Protein AF-A0A964BED3-F1 (afdb_monomer)

Secondary structure (DSSP, 8-state):
---HHHHHHHHHTHHHHHGGGGS-HHHHHHHS--HHHHHHHHHHHHHHHHH-S-SSHHHHHHHHHHHHHHHHHHHHHSSPSS-HHHHTTTTS----TTT---S---

Mean predicted aligned error: 7.83 Å

pLDDT: mean 86.69, std 14.72, range [34.81, 98.25]

Radius of gyration: 20.34 Å; Cα contacts (8 Å, |Δi|>4): 27; chains: 1; bounding box: 39×49×45 Å

Solvent-accessible surface area (backbone atoms only — not comparable to full-atom values): 6713 Å² total; per-residue (Å²): 126,98,54,60,72,58,52,57,48,49,68,75,37,44,68,71,75,49,53,57,68,64,43,44,77,88,50,34,70,65,69,76,46,59,62,69,60,51,54,49,52,50,49,51,48,59,58,48,61,74,64,72,71,73,97,44,69,71,56,50,51,51,53,50,47,52,53,50,51,55,52,48,55,50,59,73,72,44,81,74,89,70,65,68,75,52,60,78,43,45,89,53,91,70,80,52,77,81,77,60,69,73,94,78,86,129

Sequence (106 aa):
ARWPKLADLMDASEHDVLAYMVFPRQHRTKLHSTNPIERLNKEVKRRADVVGIFPNEASIMRLIGAVLLEQNDQWQTSSRYMMVEAFAQIDKEEIDPILSITTKAA

Foldseek 3Di:
DVCPVVVVVCVVCVCVLCVLVLADPQCSVVVPDCVVVVVLVVVLVVQCVVVVDDPDPVRSVVSNVVSVVVVVVCCVPDDPPDDPVRVVCSPPPPPDVVNPPDPPDD

Structure (mmCIF, N/CA/C/O backbone):
data_AF-A0A964BED3-F1
#
_entry.id   AF-A0A964BED3-F1
#
loop_
_atom_site.group_PDB
_atom_site.id
_atom_site.type_symbol
_atom_site.label_atom_id
_atom_site.label_alt_id
_atom_site.label_comp_id
_atom_site.label_asym_id
_atom_site.label_entity_id
_atom_site.label_seq_id
_atom_site.pdbx_PDB_ins_code
_atom_site.Cartn_x
_atom_site.Cartn_y
_atom_site.Cartn_z
_atom_site.occupancy
_atom_site.B_iso_or_equiv
_atom_site.auth_seq_id
_atom_site.auth_comp_id
_atom_site.auth_asym_id
_atom_site.auth_atom_id
_atom_site.pdbx_PDB_model_num
ATOM 1 N N . ALA A 1 1 ? 4.641 -33.839 -1.950 1.00 72.94 1 ALA A N 1
ATOM 2 C CA . ALA A 1 1 ? 5.197 -32.518 -1.579 1.00 72.94 1 ALA A CA 1
ATOM 3 C C . ALA A 1 1 ? 4.668 -32.093 -0.206 1.00 72.94 1 ALA A C 1
ATOM 5 O O . ALA A 1 1 ? 3.571 -32.504 0.147 1.00 72.94 1 ALA A O 1
ATOM 6 N N . ARG A 1 2 ? 5.427 -31.303 0.573 1.00 89.56 2 ARG A N 1
ATOM 7 C CA . ARG A 1 2 ? 5.071 -30.893 1.954 1.00 89.56 2 ARG A CA 1
ATOM 8 C C . ARG A 1 2 ? 3.910 -29.881 2.025 1.00 89.56 2 ARG A C 1
ATOM 10 O O . ARG A 1 2 ? 3.231 -29.837 3.042 1.00 89.56 2 ARG A O 1
ATOM 17 N N . TRP A 1 3 ? 3.658 -29.120 0.952 1.00 93.94 3 TRP A N 1
ATOM 18 C CA . TRP A 1 3 ? 2.637 -28.059 0.894 1.00 93.94 3 TRP A CA 1
ATOM 19 C C . TRP A 1 3 ? 1.848 -28.082 -0.432 1.00 93.94 3 TRP A C 1
ATOM 21 O O . TRP A 1 3 ? 2.052 -27.213 -1.274 1.00 93.94 3 TRP A O 1
ATOM 31 N N . PRO A 1 4 ? 0.960 -29.069 -0.651 1.00 94.56 4 PRO A N 1
ATOM 32 C CA . PRO A 1 4 ? 0.280 -29.245 -1.940 1.00 94.56 4 PRO A CA 1
ATOM 33 C C . PRO A 1 4 ? -0.590 -28.040 -2.328 1.00 94.56 4 PRO A C 1
ATOM 35 O O . PRO A 1 4 ? -0.437 -27.512 -3.416 1.00 94.56 4 PRO A O 1
ATOM 38 N N . LYS A 1 5 ? -1.384 -27.503 -1.392 1.00 96.38 5 LYS A N 1
ATOM 39 C CA . LYS A 1 5 ? -2.242 -26.330 -1.646 1.00 96.38 5 LYS A CA 1
ATOM 40 C C . LYS A 1 5 ? -1.473 -25.078 -2.080 1.00 96.38 5 LYS A C 1
ATOM 42 O O . LYS A 1 5 ? -2.016 -24.249 -2.796 1.00 96.38 5 LYS A O 1
ATOM 47 N N . LEU A 1 6 ? -0.243 -24.909 -1.588 1.00 93.69 6 LEU A N 1
ATOM 48 C CA . LEU A 1 6 ? 0.594 -23.771 -1.962 1.00 93.69 6 LEU A CA 1
ATOM 49 C C . LEU A 1 6 ? 1.141 -23.942 -3.379 1.00 93.69 6 LEU A C 1
ATOM 51 O O . LEU A 1 6 ? 1.208 -22.960 -4.104 1.00 93.69 6 LEU A O 1
ATOM 55 N N . ALA A 1 7 ? 1.518 -25.166 -3.758 1.00 93.69 7 ALA A N 1
ATOM 56 C CA . ALA A 1 7 ? 1.960 -25.458 -5.117 1.00 93.69 7 ALA A CA 1
ATOM 57 C C . ALA A 1 7 ? 0.834 -25.160 -6.115 1.00 93.69 7 ALA A C 1
ATOM 59 O O . ALA A 1 7 ? 1.027 -24.335 -7.000 1.00 93.69 7 ALA A O 1
ATOM 60 N N . ASP A 1 8 ? -0.365 -25.698 -5.866 1.00 96.06 8 ASP A N 1
ATOM 61 C CA . ASP A 1 8 ? -1.533 -25.469 -6.725 1.00 96.06 8 ASP A CA 1
ATOM 62 C C . ASP A 1 8 ? -1.864 -23.970 -6.860 1.00 96.06 8 ASP A C 1
ATOM 64 O O . ASP A 1 8 ? -2.208 -23.495 -7.940 1.00 96.06 8 ASP A O 1
ATOM 68 N N . LEU A 1 9 ? -1.739 -23.203 -5.767 1.00 95.56 9 LEU A N 1
ATOM 69 C CA . LEU A 1 9 ? -1.938 -21.753 -5.785 1.00 95.56 9 LEU A CA 1
ATOM 70 C C . LEU A 1 9 ? -0.866 -21.030 -6.611 1.00 95.56 9 LEU A C 1
ATOM 72 O O . LEU A 1 9 ? -1.196 -20.108 -7.346 1.00 95.56 9 LEU A O 1
ATOM 76 N N . MET A 1 10 ? 0.406 -21.410 -6.480 1.00 93.81 10 MET A N 1
ATOM 77 C CA . MET A 1 10 ? 1.489 -20.766 -7.227 1.00 93.81 10 MET A CA 1
ATOM 78 C C . MET A 1 10 ? 1.395 -21.039 -8.723 1.00 93.81 10 MET A C 1
ATOM 80 O O . MET A 1 10 ? 1.561 -20.101 -9.497 1.00 93.81 10 MET A O 1
ATOM 84 N N . ASP A 1 11 ? 1.051 -22.267 -9.113 1.00 93.94 11 ASP A N 1
ATOM 85 C CA . ASP A 1 11 ? 0.838 -22.622 -10.517 1.00 93.94 11 ASP A CA 1
ATOM 86 C C . ASP A 1 11 ? -0.362 -21.850 -11.096 1.00 93.94 11 ASP A C 1
ATOM 88 O O . ASP A 1 11 ? -0.290 -21.297 -12.190 1.00 93.94 11 ASP A O 1
ATOM 92 N N . ALA A 1 12 ? -1.458 -21.727 -10.337 1.00 96.12 12 ALA A N 1
ATOM 93 C CA . ALA A 1 12 ? -2.633 -20.965 -10.766 1.00 96.12 12 ALA A CA 1
ATOM 94 C C . ALA A 1 12 ? -2.401 -19.441 -10.824 1.00 96.12 12 ALA A C 1
ATOM 96 O O . ALA A 1 12 ? -3.075 -18.752 -11.588 1.00 96.12 12 ALA A O 1
ATOM 97 N N . SER A 1 13 ? -1.478 -18.908 -10.018 1.00 95.31 13 SER A N 1
ATOM 98 C CA . SER A 1 13 ? -1.172 -17.471 -9.923 1.00 95.31 13 SER A CA 1
ATOM 99 C C . SER A 1 13 ? 0.088 -17.052 -10.686 1.00 95.31 13 SER A C 1
ATOM 101 O O . SER A 1 13 ? 0.537 -15.917 -10.522 1.00 95.31 13 SER A O 1
ATOM 103 N N . GLU A 1 14 ? 0.669 -17.927 -11.513 1.00 91.88 14 GLU A N 1
ATOM 104 C CA . GLU A 1 14 ? 1.928 -17.674 -12.229 1.00 91.88 14 GLU A CA 1
ATOM 105 C C . GLU A 1 14 ? 1.917 -16.322 -12.960 1.00 91.88 14 GLU A C 1
ATOM 107 O O . GLU A 1 14 ? 2.798 -15.483 -12.749 1.00 91.88 14 GLU A O 1
ATOM 112 N N . HIS A 1 15 ? 0.885 -16.076 -13.771 1.00 91.56 15 HIS A N 1
ATOM 113 C CA . HIS A 1 15 ? 0.761 -14.845 -14.552 1.00 91.56 15 HIS A CA 1
ATOM 114 C C . HIS A 1 15 ? 0.662 -13.590 -13.677 1.00 91.56 15 HIS A C 1
ATOM 116 O O . HIS A 1 15 ? 1.293 -12.581 -13.991 1.00 91.56 15 HIS A O 1
ATOM 122 N N . ASP A 1 16 ? -0.072 -13.654 -12.566 1.00 90.75 16 ASP A N 1
ATOM 123 C CA . ASP A 1 16 ? -0.248 -12.518 -11.659 1.00 90.75 16 ASP A CA 1
ATOM 124 C C . ASP A 1 16 ? 1.054 -12.192 -10.918 1.00 90.75 16 ASP A C 1
ATOM 126 O O . ASP A 1 16 ? 1.454 -11.030 -10.810 1.00 90.75 16 ASP A O 1
ATOM 130 N N . VAL A 1 17 ? 1.755 -13.223 -10.439 1.00 90.31 17 VAL A N 1
ATOM 131 C CA . VAL A 1 17 ? 3.016 -13.068 -9.702 1.00 90.31 17 VAL A CA 1
ATOM 132 C C . VAL A 1 17 ? 4.135 -12.585 -10.621 1.00 90.31 17 VAL A C 1
ATOM 134 O O . VAL A 1 17 ? 4.995 -11.823 -10.180 1.00 90.31 17 VAL A O 1
ATOM 137 N N . LEU A 1 18 ? 4.137 -12.989 -11.893 1.00 90.00 18 LEU A N 1
ATOM 138 C CA . LEU A 1 18 ? 5.165 -12.604 -12.861 1.00 90.00 18 LEU A CA 1
ATOM 139 C C . LEU A 1 18 ? 4.838 -11.331 -13.650 1.00 90.00 18 LEU A C 1
ATOM 141 O O . LEU A 1 18 ? 5.725 -10.818 -14.332 1.00 90.00 18 LEU A O 1
ATOM 145 N N . ALA A 1 19 ? 3.636 -10.762 -13.522 1.00 89.81 19 ALA A N 1
ATOM 146 C CA . ALA A 1 19 ? 3.216 -9.572 -14.270 1.00 89.81 19 ALA A CA 1
ATOM 147 C C . ALA A 1 19 ? 4.204 -8.393 -14.156 1.00 89.81 19 ALA A C 1
ATOM 149 O O . ALA A 1 19 ? 4.451 -7.673 -15.125 1.00 89.81 19 ALA A O 1
ATOM 150 N N . TYR A 1 20 ? 4.841 -8.213 -12.992 1.00 88.38 20 TYR A N 1
ATOM 151 C CA . TYR A 1 20 ? 5.810 -7.131 -12.781 1.00 88.38 20 TYR A CA 1
ATOM 152 C C . TYR A 1 20 ? 7.108 -7.287 -13.598 1.00 88.38 20 TYR A C 1
ATOM 154 O O . TYR A 1 20 ? 7.865 -6.323 -13.722 1.00 88.38 20 TYR A O 1
ATOM 162 N N . MET A 1 21 ? 7.395 -8.472 -14.152 1.00 88.12 21 MET A N 1
ATOM 163 C CA . MET A 1 21 ? 8.606 -8.725 -14.943 1.00 88.12 21 MET A CA 1
ATOM 164 C C . MET A 1 21 ? 8.611 -7.981 -16.281 1.00 88.12 21 MET A C 1
ATOM 166 O O . MET A 1 21 ? 9.690 -7.729 -16.820 1.00 88.12 21 MET A O 1
ATOM 170 N N . VAL A 1 22 ? 7.436 -7.571 -16.769 1.00 85.88 22 VAL A N 1
ATOM 171 C CA . VAL A 1 22 ? 7.281 -6.727 -17.967 1.00 85.88 22 VAL A CA 1
ATOM 172 C C . VAL A 1 22 ? 7.877 -5.330 -17.749 1.00 85.88 22 VAL A C 1
ATOM 174 O O . VAL A 1 22 ? 8.275 -4.659 -18.693 1.00 85.88 22 VAL A O 1
ATOM 177 N N . PHE A 1 23 ? 8.007 -4.883 -16.498 1.00 85.88 23 PHE A N 1
ATOM 178 C CA . PHE A 1 23 ? 8.619 -3.595 -16.197 1.00 85.88 23 PHE A CA 1
ATOM 179 C C . PHE A 1 23 ? 10.157 -3.667 -16.254 1.00 85.88 23 PHE A C 1
ATOM 181 O O . PHE A 1 23 ? 10.748 -4.709 -15.930 1.00 85.88 23 PHE A O 1
ATOM 188 N N . PRO A 1 24 ? 10.831 -2.541 -16.568 1.00 87.38 24 PRO A N 1
ATOM 189 C CA . PRO A 1 24 ? 12.284 -2.441 -16.536 1.00 87.38 24 PRO A CA 1
ATOM 190 C C . PRO A 1 24 ? 12.863 -2.941 -15.213 1.00 87.38 24 PRO A C 1
ATOM 192 O O . PRO A 1 24 ? 12.321 -2.664 -14.137 1.00 87.38 24 PRO A O 1
ATOM 195 N N . ARG A 1 25 ? 14.020 -3.613 -15.273 1.00 84.75 25 ARG A N 1
ATOM 196 C CA . ARG A 1 25 ? 14.694 -4.204 -14.097 1.00 84.75 25 ARG A CA 1
ATOM 197 C C . ARG A 1 25 ? 14.864 -3.214 -12.941 1.00 84.75 25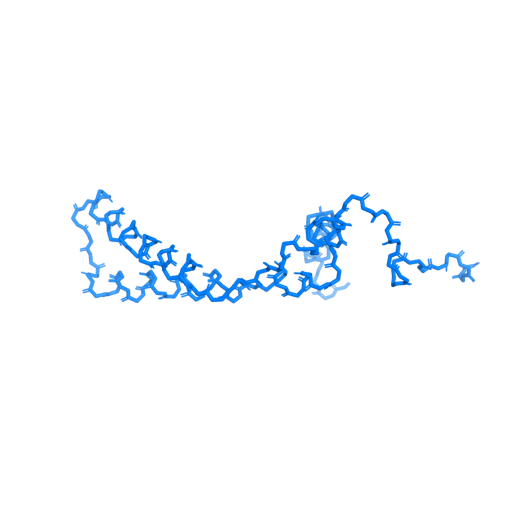 ARG A C 1
ATOM 199 O O . ARG A 1 25 ? 14.732 -3.603 -11.784 1.00 84.75 25 ARG A O 1
ATOM 206 N N . GLN A 1 26 ? 15.092 -1.937 -13.252 1.00 85.94 26 GLN A N 1
ATOM 207 C CA . GLN A 1 26 ? 15.221 -0.856 -12.271 1.00 85.94 26 GLN A CA 1
ATOM 208 C C . GLN A 1 26 ? 13.974 -0.672 -11.381 1.00 85.94 26 GLN A C 1
ATOM 210 O O . GLN A 1 26 ? 14.104 -0.256 -10.227 1.00 85.94 26 GLN A O 1
ATOM 215 N N . HIS A 1 27 ? 12.775 -0.979 -11.888 1.00 88.81 27 HIS A N 1
ATOM 216 C CA . HIS A 1 27 ? 11.506 -0.787 -11.171 1.00 88.81 27 HIS A CA 1
ATOM 217 C C . HIS A 1 27 ? 11.002 -2.046 -10.480 1.00 88.81 27 HIS A C 1
ATOM 219 O O . HIS A 1 27 ? 10.245 -1.948 -9.518 1.00 88.81 27 HIS A O 1
ATOM 225 N N . ARG A 1 28 ? 11.451 -3.227 -10.906 1.00 90.25 28 ARG A N 1
ATOM 226 C CA . ARG A 1 28 ? 10.967 -4.512 -10.386 1.00 90.25 28 ARG A CA 1
ATOM 227 C C . ARG A 1 28 ? 11.048 -4.616 -8.865 1.00 90.25 28 ARG A C 1
ATOM 229 O O . ARG A 1 28 ? 10.044 -4.936 -8.241 1.00 90.25 28 ARG A O 1
ATOM 236 N N . THR A 1 29 ? 12.187 -4.261 -8.264 1.00 89.88 29 THR A N 1
ATOM 237 C CA . THR A 1 29 ? 12.376 -4.259 -6.797 1.00 89.88 29 THR A 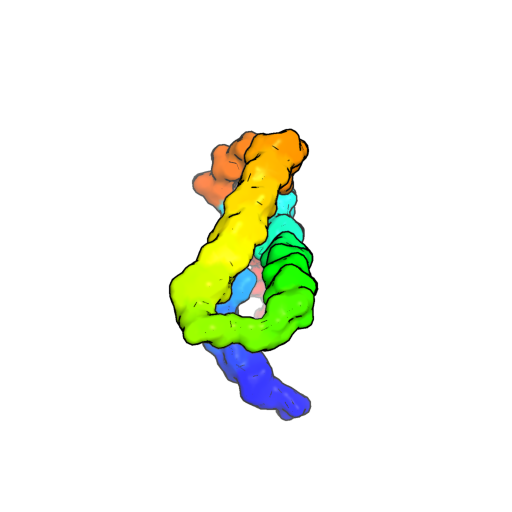CA 1
ATOM 238 C C . THR A 1 29 ? 11.397 -3.355 -6.060 1.00 89.88 29 THR A C 1
ATOM 240 O O . THR A 1 29 ? 11.032 -3.628 -4.923 1.00 89.88 29 THR A O 1
ATOM 243 N N . LYS A 1 30 ? 10.948 -2.278 -6.704 1.00 90.88 30 LYS A N 1
ATOM 244 C CA . LYS A 1 30 ? 9.962 -1.359 -6.134 1.00 90.88 30 LYS A CA 1
ATOM 245 C C . LYS A 1 30 ? 8.540 -1.894 -6.286 1.00 90.88 30 LYS A C 1
ATOM 247 O O . LYS A 1 30 ? 7.731 -1.680 -5.394 1.00 90.88 30 LYS A O 1
ATOM 252 N N . LEU A 1 31 ? 8.260 -2.609 -7.375 1.00 91.31 31 LEU A N 1
ATOM 253 C CA . LEU A 1 31 ? 6.945 -3.178 -7.678 1.00 91.31 31 LEU A CA 1
ATOM 254 C C . LEU A 1 31 ? 6.608 -4.405 -6.825 1.00 91.31 31 LEU A C 1
ATOM 256 O O . LEU A 1 31 ? 5.494 -4.493 -6.326 1.00 91.31 31 LEU A O 1
ATOM 260 N N . HIS A 1 32 ? 7.553 -5.326 -6.612 1.00 90.88 32 HIS A N 1
ATOM 261 C CA . HIS A 1 32 ? 7.307 -6.498 -5.760 1.00 90.88 32 HIS A CA 1
ATOM 262 C C . HIS A 1 32 ? 7.517 -6.225 -4.261 1.00 90.88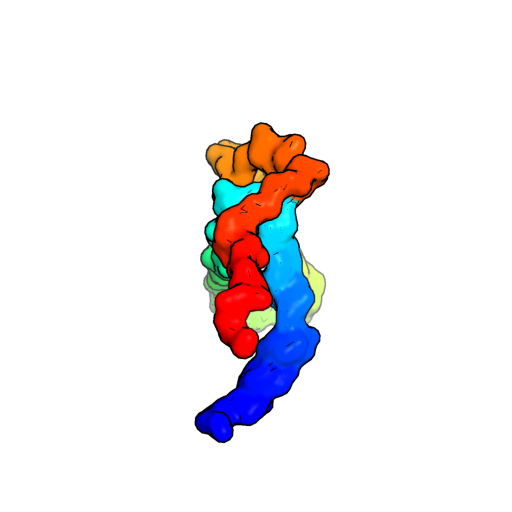 32 HIS A C 1
ATOM 264 O O . HIS A 1 32 ? 7.351 -7.123 -3.438 1.00 90.88 32 HIS A O 1
ATOM 270 N N . SER A 1 33 ? 7.908 -5.003 -3.880 1.00 92.12 33 SER A N 1
ATOM 271 C CA . SER A 1 33 ? 8.039 -4.628 -2.472 1.00 92.12 33 SER A CA 1
ATOM 272 C C . SER A 1 33 ? 6.672 -4.313 -1.870 1.00 92.12 33 SER A C 1
ATOM 274 O O . SER A 1 33 ? 5.976 -3.408 -2.321 1.00 92.12 33 SER A O 1
ATOM 276 N N . THR A 1 34 ? 6.322 -4.987 -0.776 1.00 95.25 34 THR A N 1
ATOM 277 C CA . THR A 1 34 ? 5.114 -4.688 0.010 1.00 95.25 34 THR A CA 1
ATOM 278 C C . THR A 1 34 ? 5.334 -3.587 1.053 1.00 95.25 34 THR A C 1
ATOM 280 O O . THR A 1 34 ? 4.383 -3.117 1.674 1.00 95.25 34 THR A O 1
ATOM 283 N N . ASN A 1 35 ? 6.568 -3.104 1.228 1.00 93.50 35 ASN A N 1
ATOM 284 C CA . ASN A 1 35 ? 6.912 -2.137 2.273 1.00 93.50 35 ASN A CA 1
ATOM 285 C C . ASN A 1 35 ? 6.097 -0.822 2.207 1.00 93.50 35 ASN A C 1
ATOM 287 O O . ASN A 1 35 ? 5.645 -0.360 3.257 1.00 93.50 35 ASN A O 1
ATOM 291 N N . PRO A 1 36 ? 5.850 -0.199 1.031 1.00 92.50 36 PRO A N 1
ATOM 292 C CA . PRO A 1 36 ? 5.059 1.032 0.973 1.00 92.50 36 PRO A CA 1
ATOM 293 C C . PRO A 1 36 ? 3.626 0.851 1.488 1.00 92.50 36 PRO A C 1
ATOM 295 O O . PRO A 1 36 ? 3.154 1.681 2.270 1.00 92.50 36 PRO A O 1
ATOM 298 N N . ILE A 1 37 ? 2.958 -0.236 1.088 1.00 94.56 37 ILE A N 1
ATOM 299 C CA . ILE A 1 37 ? 1.573 -0.507 1.483 1.00 94.56 37 ILE A CA 1
ATOM 300 C C . ILE A 1 37 ? 1.487 -0.991 2.934 1.00 94.56 37 ILE A C 1
ATOM 302 O O . ILE A 1 37 ? 0.610 -0.554 3.672 1.00 94.56 37 ILE A O 1
ATOM 306 N N . GLU A 1 38 ? 2.438 -1.805 3.396 1.00 97.38 38 GLU A N 1
ATOM 307 C CA . GLU A 1 38 ? 2.508 -2.239 4.795 1.00 97.38 38 GLU A CA 1
ATOM 308 C C . GLU A 1 38 ? 2.756 -1.066 5.746 1.00 97.38 38 GLU A C 1
ATOM 310 O O . GL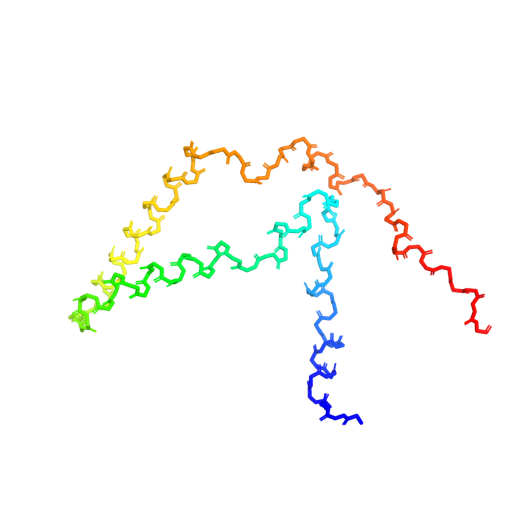U A 1 38 ? 2.107 -0.969 6.790 1.00 97.38 38 GLU A O 1
ATOM 315 N N . ARG A 1 39 ? 3.643 -0.132 5.376 1.00 96.00 39 ARG A N 1
ATOM 316 C CA . ARG A 1 39 ? 3.891 1.088 6.156 1.00 96.00 39 ARG A CA 1
ATOM 317 C C . ARG A 1 39 ? 2.634 1.951 6.252 1.00 96.00 39 ARG A C 1
ATOM 319 O O . ARG A 1 39 ? 2.323 2.434 7.340 1.00 96.00 39 ARG A O 1
ATOM 326 N N . LEU A 1 40 ? 1.907 2.120 5.146 1.00 96.38 40 LEU A N 1
ATOM 327 C CA . LEU A 1 40 ? 0.644 2.857 5.132 1.00 96.38 40 LEU A CA 1
ATOM 328 C C . LEU A 1 40 ? -0.424 2.164 5.992 1.00 96.38 40 LEU A C 1
ATOM 330 O O . LEU A 1 40 ? -1.033 2.804 6.847 1.00 96.38 40 LEU A O 1
ATOM 334 N N . ASN A 1 41 ? -0.600 0.851 5.841 1.00 97.25 41 ASN A N 1
ATOM 335 C CA . ASN A 1 41 ? -1.551 0.072 6.638 1.00 97.25 41 ASN A CA 1
ATOM 336 C C . ASN A 1 41 ? -1.228 0.134 8.136 1.00 97.25 41 ASN A C 1
ATOM 338 O O . ASN A 1 41 ? -2.131 0.255 8.965 1.00 97.25 41 ASN A O 1
ATOM 342 N N . LYS A 1 42 ? 0.059 0.100 8.497 1.00 97.94 42 LYS A N 1
ATOM 343 C CA . LYS A 1 42 ? 0.509 0.270 9.881 1.00 97.94 42 LYS A CA 1
ATOM 344 C C . LYS A 1 42 ? 0.141 1.646 10.432 1.00 97.94 42 LYS A C 1
ATOM 346 O O . LYS A 1 42 ? -0.272 1.732 11.584 1.00 97.94 42 LYS A O 1
ATOM 351 N N . GLU A 1 43 ? 0.266 2.702 9.633 1.00 97.38 43 GLU A N 1
ATOM 352 C CA . GLU A 1 43 ? -0.102 4.057 10.050 1.00 97.38 43 GLU A CA 1
ATOM 353 C C . GLU A 1 43 ? -1.617 4.219 10.211 1.00 97.38 43 GLU A C 1
ATOM 355 O O . GLU A 1 43 ? -2.071 4.751 11.225 1.00 97.38 43 GLU A O 1
ATOM 360 N N . VAL A 1 44 ? -2.403 3.686 9.270 1.00 97.38 44 VAL A N 1
ATOM 361 C CA . VAL A 1 44 ? -3.869 3.631 9.383 1.00 97.38 44 VAL A CA 1
ATOM 362 C C . VAL A 1 44 ? -4.274 2.916 10.671 1.00 97.38 44 VAL A C 1
ATOM 364 O O . VAL A 1 44 ? -5.053 3.461 11.455 1.00 97.38 44 VAL A O 1
ATOM 367 N N . LYS A 1 45 ? -3.694 1.739 10.933 1.00 97.31 45 LYS A N 1
ATOM 368 C CA . LYS A 1 45 ? -3.950 0.975 12.157 1.00 97.31 45 LYS A CA 1
ATOM 369 C C . LYS A 1 45 ? -3.578 1.774 13.407 1.00 97.31 45 LYS A C 1
ATOM 371 O O . LYS A 1 45 ? -4.409 1.929 14.289 1.00 97.31 45 LYS A O 1
ATOM 376 N N . ARG A 1 46 ? -2.381 2.369 13.447 1.00 97.88 46 ARG A N 1
ATOM 377 C CA . ARG A 1 46 ? -1.907 3.170 14.585 1.00 97.88 46 ARG A CA 1
ATOM 378 C C . ARG A 1 46 ? -2.852 4.325 14.925 1.00 97.88 46 ARG A C 1
ATOM 380 O O . ARG A 1 46 ? -3.070 4.593 16.102 1.00 97.88 46 ARG A O 1
ATOM 387 N N . ARG A 1 47 ? -3.399 5.029 13.924 1.00 97.25 47 ARG A N 1
ATOM 388 C CA . ARG A 1 47 ? -4.344 6.135 14.172 1.00 97.25 47 ARG A CA 1
ATOM 389 C C . ARG A 1 47 ? -5.738 5.646 14.544 1.00 97.25 47 ARG A C 1
ATOM 391 O O . ARG A 1 47 ? -6.390 6.281 15.368 1.00 97.25 47 ARG A O 1
ATOM 398 N N . ALA A 1 48 ? -6.185 4.529 13.974 1.00 96.75 48 ALA A N 1
ATOM 399 C CA . ALA A 1 48 ? -7.451 3.908 14.351 1.00 96.75 48 ALA A CA 1
ATOM 400 C C . ALA A 1 48 ? -7.421 3.381 15.797 1.00 96.75 48 ALA A C 1
ATOM 402 O O . ALA A 1 48 ? -8.392 3.574 16.529 1.00 96.75 48 ALA A O 1
ATOM 403 N N . ASP A 1 49 ? -6.291 2.815 16.234 1.00 97.19 49 ASP A N 1
ATOM 404 C CA . ASP A 1 49 ? -6.097 2.280 17.588 1.00 97.19 49 ASP A CA 1
ATOM 405 C C . ASP A 1 49 ? -6.267 3.359 18.679 1.00 97.19 49 ASP A C 1
ATOM 407 O O . ASP A 1 49 ? -6.705 3.048 19.783 1.00 97.19 49 ASP A O 1
ATOM 411 N N . VAL A 1 50 ? -5.989 4.636 18.376 1.00 97.00 50 VAL A N 1
ATOM 412 C CA . VAL A 1 50 ? -6.212 5.763 19.308 1.00 97.00 50 VAL A CA 1
ATOM 413 C C . VAL A 1 50 ? -7.701 6.033 19.541 1.00 97.00 50 VAL A C 1
ATOM 415 O O . VAL A 1 50 ? -8.089 6.422 20.639 1.00 97.00 50 VAL A O 1
ATOM 418 N N . VAL A 1 51 ? -8.538 5.843 18.519 1.00 95.88 51 VAL A N 1
ATOM 419 C CA . VAL A 1 51 ? -9.993 6.045 18.622 1.00 95.88 51 VAL A CA 1
ATOM 420 C C . VAL A 1 51 ? -10.662 4.829 19.268 1.00 95.88 51 VAL A C 1
ATOM 422 O O . VAL A 1 51 ? -11.608 4.979 20.040 1.00 95.88 51 VAL A O 1
ATOM 425 N N . GLY A 1 52 ? -10.172 3.622 18.969 1.00 94.88 52 GLY A N 1
ATOM 426 C CA . GLY A 1 52 ? -10.679 2.356 19.501 1.00 94.88 52 GLY A CA 1
ATOM 427 C C . GLY A 1 52 ? -12.023 1.938 18.893 1.00 94.88 52 GLY A C 1
ATOM 428 O O . GLY A 1 52 ? -12.085 0.947 18.169 1.00 94.88 52 GLY A O 1
ATOM 429 N N . ILE A 1 53 ? -13.098 2.689 19.163 1.00 95.69 53 ILE A N 1
ATOM 430 C CA . ILE A 1 53 ? -14.463 2.401 18.686 1.00 95.69 53 ILE A CA 1
ATOM 431 C C . ILE A 1 53 ? -15.019 3.608 17.928 1.00 95.69 53 ILE A C 1
ATOM 433 O O . ILE A 1 53 ? -15.024 4.729 18.432 1.00 95.69 53 ILE A O 1
ATOM 437 N N . PHE A 1 54 ? -15.539 3.372 16.721 1.00 97.31 54 PHE A N 1
ATOM 438 C CA . PHE A 1 54 ? -16.131 4.414 15.883 1.00 97.31 54 PHE A CA 1
ATOM 439 C C . PHE A 1 54 ? -17.663 4.433 16.001 1.00 97.31 54 PHE A C 1
ATOM 441 O O . PHE A 1 54 ? -18.287 3.374 15.999 1.00 97.31 54 PHE A O 1
ATOM 448 N N . PRO A 1 55 ? -18.294 5.623 16.036 1.00 96.50 55 PRO A N 1
ATOM 449 C CA . PRO A 1 55 ? -19.746 5.752 16.186 1.00 96.50 55 PRO A CA 1
ATOM 450 C C . PRO A 1 55 ? -20.535 5.451 14.900 1.00 96.50 55 PRO A C 1
ATOM 452 O O . PRO A 1 55 ? -21.739 5.228 14.961 1.00 96.50 55 PRO A O 1
ATOM 455 N N . ASN A 1 56 ? -19.890 5.497 13.729 1.00 97.31 56 ASN A N 1
ATOM 456 C CA . ASN A 1 56 ? -20.456 5.119 12.430 1.00 97.31 56 ASN A CA 1
ATOM 457 C C . ASN A 1 56 ? -19.350 4.961 11.37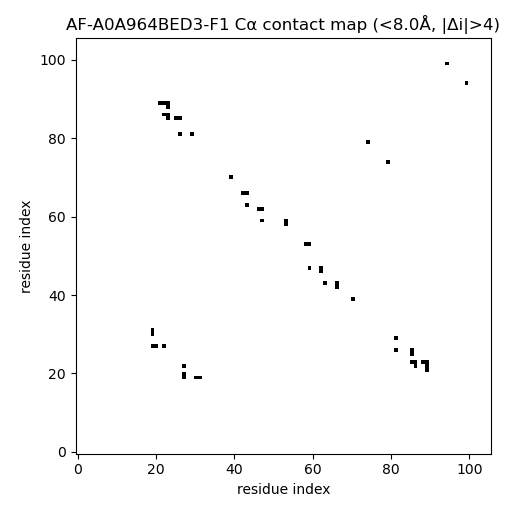2 1.00 97.31 56 ASN A C 1
ATOM 459 O O . ASN A 1 56 ? -18.224 5.435 11.552 1.00 97.31 56 ASN A O 1
ATOM 463 N N . GLU A 1 57 ? -19.706 4.362 10.235 1.00 97.69 57 GLU A N 1
ATOM 464 C CA . GLU A 1 57 ? -18.817 4.151 9.087 1.00 97.69 57 GLU A CA 1
ATOM 465 C C . GLU A 1 57 ? -18.238 5.463 8.530 1.00 97.69 57 GLU A C 1
ATOM 467 O O . GLU A 1 57 ? -17.041 5.571 8.271 1.00 97.69 57 GLU A O 1
ATOM 472 N N . ALA A 1 58 ? -19.051 6.519 8.435 1.00 98.25 58 ALA A N 1
ATOM 473 C CA . ALA A 1 58 ? -18.581 7.814 7.945 1.00 98.25 58 ALA A CA 1
ATOM 474 C C . ALA A 1 58 ? -17.434 8.388 8.802 1.00 98.25 58 ALA A C 1
ATOM 476 O O . ALA A 1 58 ? -16.588 9.125 8.297 1.00 98.25 58 ALA A O 1
ATOM 477 N N . SER A 1 59 ? -17.381 8.057 10.095 1.00 97.50 59 SER A N 1
ATOM 478 C CA . SER A 1 59 ? -16.337 8.534 11.007 1.00 97.50 59 SER A CA 1
ATOM 479 C C . SER A 1 59 ? -14.995 7.846 10.771 1.00 97.50 59 SER A C 1
ATOM 481 O O . SER A 1 59 ? -13.973 8.530 10.748 1.00 97.50 59 SER A O 1
ATOM 48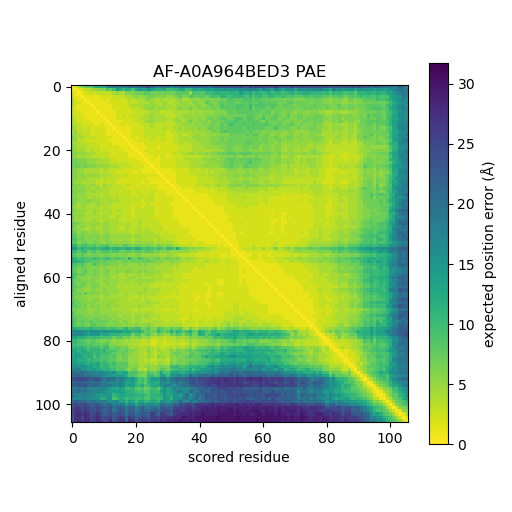3 N N . ILE A 1 60 ? -14.986 6.530 10.534 1.00 96.94 60 ILE A N 1
ATOM 484 C CA . ILE A 1 60 ? -13.755 5.804 10.183 1.00 96.94 60 ILE A CA 1
ATOM 485 C C . ILE A 1 60 ? -13.273 6.186 8.779 1.00 96.94 60 ILE A C 1
ATOM 487 O O . ILE A 1 60 ? -12.082 6.427 8.593 1.00 96.94 60 ILE A O 1
ATOM 491 N N . MET A 1 61 ? -14.191 6.367 7.824 1.00 97.88 61 MET A N 1
ATOM 492 C CA . MET A 1 61 ? -13.850 6.825 6.473 1.00 97.88 61 MET A CA 1
ATOM 493 C C . MET A 1 61 ? -13.160 8.192 6.482 1.00 97.88 61 MET A C 1
ATOM 495 O O . MET A 1 61 ? -12.184 8.384 5.761 1.00 97.88 61 MET A O 1
ATOM 499 N N . ARG A 1 62 ? -13.602 9.128 7.336 1.00 98.00 62 ARG A N 1
ATOM 500 C CA . ARG A 1 62 ? -12.926 10.426 7.503 1.00 98.00 62 ARG A CA 1
ATOM 501 C C . ARG A 1 62 ? -11.503 10.280 8.039 1.00 98.00 62 ARG A C 1
ATOM 503 O O . ARG A 1 62 ? -10.610 10.949 7.531 1.00 98.00 62 ARG A O 1
ATOM 510 N N . LEU A 1 63 ? -11.280 9.415 9.032 1.00 97.06 63 LEU A N 1
ATOM 511 C CA . LEU A 1 63 ? -9.940 9.196 9.583 1.00 97.06 63 LEU A CA 1
ATOM 512 C C . LEU A 1 63 ? -9.006 8.573 8.542 1.00 97.06 63 LEU A C 1
ATOM 514 O O . LEU A 1 63 ? -7.919 9.096 8.310 1.00 97.06 63 LEU A O 1
ATOM 518 N N . ILE A 1 64 ? -9.432 7.476 7.912 1.00 97.19 64 ILE A N 1
ATOM 519 C CA . ILE A 1 64 ? -8.634 6.788 6.892 1.00 97.19 64 ILE A CA 1
ATOM 520 C C . ILE A 1 64 ? -8.361 7.742 5.727 1.00 97.19 64 ILE A C 1
ATOM 522 O O . ILE A 1 64 ? -7.214 7.884 5.314 1.00 97.19 64 ILE A O 1
ATOM 526 N N . GLY A 1 65 ? -9.384 8.459 5.256 1.00 98.06 65 GLY A N 1
ATOM 527 C CA . GLY A 1 65 ? -9.245 9.466 4.207 1.00 98.06 65 GLY A CA 1
ATOM 528 C C . GLY A 1 65 ? -8.223 10.548 4.558 1.00 98.06 65 GLY A C 1
ATOM 529 O O . GLY A 1 65 ? -7.362 10.851 3.739 1.00 98.06 65 GLY A O 1
ATOM 530 N N . ALA A 1 66 ? -8.245 11.074 5.786 1.00 97.81 66 ALA A N 1
ATOM 531 C CA . ALA A 1 66 ? -7.262 12.058 6.239 1.00 97.81 66 ALA A CA 1
ATOM 532 C C . ALA A 1 66 ? -5.823 11.504 6.238 1.00 97.81 66 ALA A C 1
ATOM 534 O O . ALA A 1 66 ? -4.907 12.198 5.805 1.00 97.81 66 ALA A O 1
ATOM 535 N N . VAL A 1 67 ? -5.619 10.250 6.662 1.00 97.19 67 VAL A N 1
ATOM 536 C CA . VAL A 1 67 ? -4.298 9.587 6.613 1.00 97.19 67 VAL A CA 1
ATOM 537 C C . VAL A 1 67 ? -3.815 9.402 5.178 1.00 97.19 67 VAL A C 1
ATOM 539 O O . VAL A 1 67 ? -2.644 9.637 4.884 1.00 97.19 67 VAL A O 1
ATOM 542 N N . LEU A 1 68 ? -4.707 8.987 4.277 1.00 97.12 68 LEU A N 1
ATOM 543 C CA . LEU A 1 68 ? -4.379 8.791 2.866 1.00 97.12 68 LEU A CA 1
ATOM 544 C C . LEU A 1 68 ? -4.023 10.111 2.177 1.00 97.12 68 LEU A C 1
ATOM 546 O O . LEU A 1 68 ? -3.065 10.142 1.408 1.00 97.12 68 LEU A O 1
ATOM 550 N N . LEU A 1 69 ? -4.748 11.191 2.480 1.00 97.38 69 LEU A N 1
ATOM 551 C CA . LEU A 1 69 ? -4.447 12.532 1.975 1.00 97.38 69 LEU A CA 1
ATOM 552 C C . LEU A 1 69 ? -3.062 12.998 2.431 1.00 97.38 69 LEU A C 1
ATOM 554 O O . LEU A 1 69 ? -2.240 13.370 1.599 1.00 97.38 69 LEU A O 1
ATOM 558 N N . GLU A 1 70 ? -2.758 12.873 3.724 1.00 95.56 70 GLU A N 1
ATOM 559 C CA . GLU A 1 70 ? -1.435 13.220 4.252 1.00 95.56 70 GLU A CA 1
ATOM 560 C C . GLU A 1 70 ? -0.320 12.393 3.591 1.00 95.56 70 GLU A C 1
ATOM 562 O O . GLU A 1 70 ? 0.726 12.927 3.217 1.00 95.56 70 GLU A O 1
ATOM 567 N N . GLN A 1 71 ? -0.536 11.085 3.402 1.00 94.94 71 GLN A N 1
ATOM 568 C CA . GLN A 1 71 ? 0.450 10.233 2.742 1.00 94.94 71 GLN A CA 1
ATOM 569 C C . GLN A 1 71 ? 0.641 10.602 1.265 1.00 94.94 71 GLN A C 1
ATOM 571 O O . GLN A 1 71 ? 1.773 10.551 0.773 1.00 94.94 71 GLN A O 1
ATOM 576 N N . ASN A 1 72 ? -0.435 10.968 0.569 1.00 94.56 72 ASN A N 1
ATOM 577 C CA . ASN A 1 72 ? -0.376 11.438 -0.807 1.00 94.56 72 ASN A CA 1
ATOM 578 C C . ASN A 1 72 ? 0.450 12.728 -0.911 1.00 94.56 72 ASN A C 1
ATOM 580 O O . ASN A 1 72 ? 1.367 12.785 -1.726 1.00 94.56 72 ASN A O 1
ATOM 584 N N . ASP A 1 73 ? 0.209 13.713 -0.046 1.00 94.88 73 ASP A N 1
ATOM 585 C CA . ASP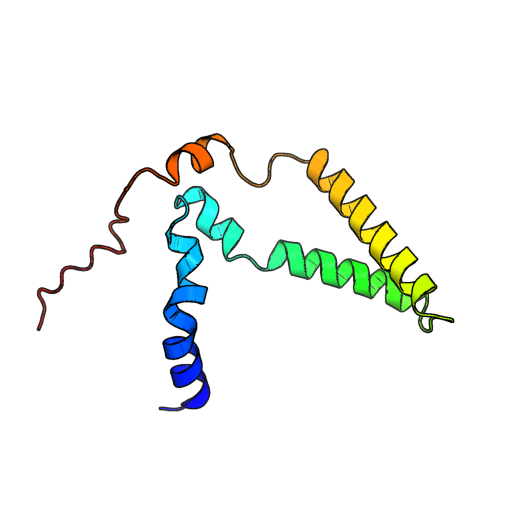 A 1 73 ? 0.950 14.983 -0.048 1.00 94.88 73 ASP A CA 1
ATOM 586 C C . ASP A 1 73 ? 2.454 14.768 0.191 1.00 94.88 73 ASP A C 1
ATOM 588 O O . ASP A 1 73 ? 3.309 15.359 -0.483 1.00 94.88 73 ASP A O 1
ATOM 592 N N . GLN A 1 74 ? 2.800 13.844 1.093 1.00 92.75 74 GLN A N 1
ATOM 593 C CA . GLN A 1 74 ? 4.186 13.424 1.303 1.00 92.75 74 GLN A CA 1
ATOM 594 C C . GLN A 1 74 ? 4.799 12.801 0.045 1.00 92.75 74 GLN A C 1
ATOM 596 O O . GLN A 1 74 ? 5.944 13.109 -0.287 1.00 92.75 74 GLN A O 1
ATOM 601 N N . TRP A 1 75 ? 4.074 11.929 -0.662 1.00 91.50 75 TRP A N 1
ATOM 602 C CA . TRP A 1 75 ? 4.570 11.302 -1.892 1.00 91.50 75 TRP A CA 1
ATOM 603 C C . TRP A 1 75 ? 4.739 12.288 -3.044 1.00 91.50 75 TRP A C 1
ATOM 605 O O . TRP A 1 75 ? 5.680 12.129 -3.818 1.00 91.50 75 TRP A O 1
ATOM 615 N N . GLN A 1 76 ? 3.891 13.313 -3.131 1.00 90.31 76 GLN A N 1
ATOM 616 C CA . GLN A 1 76 ? 4.034 14.379 -4.126 1.00 90.31 76 GLN A CA 1
ATOM 617 C C . GLN A 1 76 ? 5.272 15.250 -3.871 1.00 90.31 76 GLN A C 1
ATOM 619 O O . GLN A 1 76 ? 5.904 15.717 -4.815 1.00 90.31 76 GLN A O 1
ATOM 624 N N . THR A 1 77 ? 5.631 15.454 -2.601 1.00 89.94 77 THR A N 1
ATOM 625 C CA . THR A 1 77 ? 6.738 16.346 -2.208 1.00 89.94 77 THR A CA 1
ATOM 626 C C . THR A 1 77 ? 8.084 15.618 -2.089 1.00 89.94 77 THR A C 1
ATOM 628 O O . THR A 1 77 ? 9.146 16.233 -2.184 1.00 89.94 77 THR A O 1
ATOM 631 N N . SER A 1 78 ? 8.065 14.302 -1.871 1.00 85.06 78 SER A N 1
ATOM 632 C CA . SER A 1 78 ? 9.276 13.487 -1.732 1.00 85.06 78 SER A CA 1
ATOM 633 C C . SER A 1 78 ? 10.003 13.285 -3.066 1.00 85.06 78 SER A C 1
ATOM 635 O O . SER A 1 78 ? 9.428 13.410 -4.146 1.00 85.06 78 SER A O 1
ATOM 637 N N . SER A 1 79 ? 11.278 12.887 -3.000 1.00 81.56 79 SER A N 1
ATOM 638 C CA . SER A 1 79 ? 12.016 12.419 -4.178 1.00 81.56 79 SER A CA 1
ATOM 639 C C . SER A 1 79 ? 11.254 11.304 -4.896 1.00 81.56 79 SER A C 1
ATOM 641 O O . SER A 1 79 ? 10.698 10.406 -4.259 1.00 81.56 79 SER A O 1
ATOM 643 N N . ARG A 1 80 ? 11.267 11.338 -6.235 1.00 84.81 80 ARG A N 1
ATOM 644 C CA . ARG A 1 80 ? 10.524 10.390 -7.076 1.00 84.81 80 ARG A CA 1
ATOM 645 C C . ARG A 1 80 ? 10.842 8.945 -6.702 1.00 84.81 80 ARG A C 1
ATOM 647 O O . ARG A 1 80 ? 11.979 8.490 -6.837 1.00 84.81 80 ARG A O 1
ATOM 654 N N . TYR A 1 81 ? 9.808 8.210 -6.292 1.00 86.88 81 TYR A N 1
ATOM 655 C CA . TYR A 1 81 ? 9.951 6.803 -5.934 1.00 86.88 81 TYR A CA 1
ATOM 656 C C . TYR A 1 81 ? 10.333 5.952 -7.147 1.00 86.88 81 TYR A C 1
ATOM 658 O O . TYR A 1 81 ? 11.198 5.095 -7.023 1.00 86.88 81 TYR A O 1
ATOM 666 N N . MET A 1 82 ? 9.784 6.218 -8.337 1.00 88.12 82 MET A N 1
ATOM 667 C CA . MET A 1 82 ? 10.167 5.565 -9.596 1.00 88.12 82 MET A CA 1
ATOM 668 C C . MET A 1 82 ? 10.570 6.607 -10.648 1.00 88.12 82 MET A C 1
ATOM 670 O O . MET A 1 82 ? 9.945 7.659 -10.759 1.00 88.12 82 MET A O 1
ATOM 674 N N . MET A 1 83 ? 11.637 6.317 -11.398 1.00 86.00 83 MET A N 1
ATOM 675 C CA . MET A 1 83 ? 12.170 7.198 -12.446 1.00 86.00 83 MET A CA 1
ATOM 676 C C . MET A 1 83 ? 11.312 7.127 -13.709 1.00 86.00 83 MET A C 1
ATOM 678 O O . MET A 1 83 ? 10.973 6.033 -14.161 1.00 86.00 83 MET A O 1
ATOM 682 N N . VAL A 1 84 ? 10.983 8.288 -14.278 1.00 84.62 84 VAL A N 1
ATOM 683 C CA . VAL A 1 84 ? 10.086 8.423 -15.441 1.00 84.62 84 VAL A CA 1
ATOM 684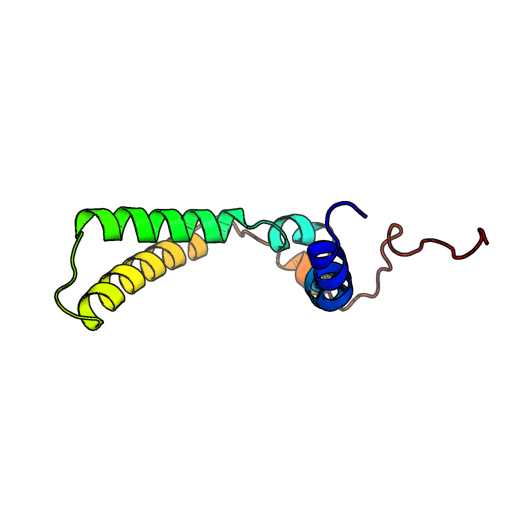 C C . VAL A 1 84 ? 10.763 7.909 -16.711 1.00 84.62 84 VAL A C 1
ATOM 686 O O . VAL A 1 84 ? 10.134 7.277 -17.551 1.00 84.62 84 VAL A O 1
ATOM 689 N N . GLU A 1 85 ? 12.073 8.100 -16.807 1.00 85.31 85 GLU A N 1
ATOM 690 C CA . GLU A 1 85 ? 12.915 7.705 -17.934 1.00 85.31 85 GLU A CA 1
ATOM 691 C C . GLU A 1 85 ? 12.881 6.189 -18.156 1.00 85.31 85 GLU A C 1
ATOM 693 O O . GLU A 1 85 ? 12.875 5.720 -19.291 1.00 85.31 85 GLU A O 1
ATOM 698 N N . ALA A 1 86 ? 12.793 5.419 -17.070 1.00 79.81 86 ALA A N 1
ATOM 699 C CA . ALA A 1 86 ? 12.651 3.973 -17.140 1.00 79.81 86 ALA A CA 1
ATOM 700 C C . ALA A 1 86 ? 11.240 3.550 -17.592 1.00 79.81 86 ALA A C 1
ATOM 702 O O . ALA A 1 86 ? 11.117 2.562 -18.303 1.00 79.81 86 ALA A O 1
ATOM 703 N N . PHE A 1 87 ? 10.175 4.309 -17.293 1.00 81.88 87 PHE A N 1
ATOM 704 C CA . PHE A 1 87 ? 8.840 3.994 -17.836 1.00 81.88 87 PHE A CA 1
ATOM 705 C C . PHE A 1 87 ? 8.790 4.100 -19.366 1.00 81.88 87 PHE A C 1
ATOM 707 O O . PHE A 1 87 ? 8.087 3.324 -20.002 1.00 81.88 87 PHE A O 1
ATOM 714 N N . ALA A 1 88 ? 9.598 4.975 -19.972 1.00 84.06 88 ALA A N 1
ATOM 715 C CA . ALA A 1 88 ? 9.719 5.073 -21.430 1.00 84.06 88 ALA A CA 1
ATOM 716 C C . ALA A 1 88 ? 10.364 3.833 -22.092 1.00 84.06 88 ALA A C 1
ATOM 718 O O . ALA A 1 88 ? 10.492 3.777 -23.317 1.00 84.06 88 ALA A O 1
ATOM 719 N N . GLN A 1 89 ? 10.822 2.861 -21.298 1.00 78.38 89 GLN A N 1
ATOM 720 C CA . GLN A 1 89 ? 11.407 1.606 -21.768 1.00 78.38 89 GLN A CA 1
ATOM 721 C C . GLN A 1 89 ? 10.442 0.415 -21.659 1.00 78.38 89 GLN A C 1
ATOM 723 O O . GLN A 1 89 ? 10.813 -0.665 -22.090 1.00 78.38 89 GLN A O 1
ATOM 728 N N . ILE A 1 90 ? 9.227 0.585 -21.119 1.00 76.00 90 ILE A N 1
ATOM 729 C CA . ILE A 1 90 ? 8.277 -0.526 -20.898 1.00 76.00 90 ILE A CA 1
ATOM 730 C C . ILE A 1 90 ? 7.885 -1.230 -22.202 1.00 76.00 90 ILE A C 1
ATOM 732 O O . ILE A 1 90 ? 7.819 -2.453 -22.229 1.00 76.00 90 ILE A O 1
ATOM 736 N N . ASP A 1 91 ? 7.699 -0.479 -23.288 1.00 69.88 91 ASP A N 1
ATOM 737 C CA . ASP A 1 91 ? 7.317 -1.041 -24.594 1.00 69.88 91 ASP A CA 1
ATOM 738 C C . ASP A 1 91 ? 8.523 -1.511 -25.424 1.00 69.88 91 ASP A C 1
ATOM 740 O O . ASP A 1 91 ? 8.377 -1.951 -26.564 1.00 69.88 91 ASP A O 1
ATOM 744 N N . LYS A 1 92 ? 9.743 -1.378 -24.893 1.00 67.69 92 LYS A N 1
ATOM 745 C CA . LYS A 1 92 ? 10.947 -1.852 -25.574 1.00 67.69 92 LYS A CA 1
ATOM 746 C C . LYS A 1 92 ? 11.150 -3.302 -25.164 1.00 67.69 92 LYS A C 1
ATOM 748 O O . LYS A 1 92 ? 11.471 -3.567 -24.011 1.00 67.69 92 LYS A O 1
ATOM 753 N N . GLU A 1 93 ? 10.950 -4.223 -26.105 1.00 59.41 93 GLU A N 1
ATOM 754 C CA . GLU A 1 93 ? 11.210 -5.658 -25.935 1.00 59.41 93 GLU A CA 1
ATOM 755 C C . GLU A 1 93 ? 12.704 -5.912 -25.680 1.00 59.41 93 GLU A C 1
ATOM 757 O O . GLU A 1 93 ? 13.467 -6.309 -26.559 1.00 59.41 93 GLU A O 1
ATOM 762 N N . GLU A 1 94 ? 13.152 -5.659 -24.457 1.00 61.50 94 GLU A N 1
ATOM 763 C CA . GLU A 1 94 ? 14.452 -6.089 -23.976 1.00 61.50 94 GLU A CA 1
ATOM 764 C C . GLU A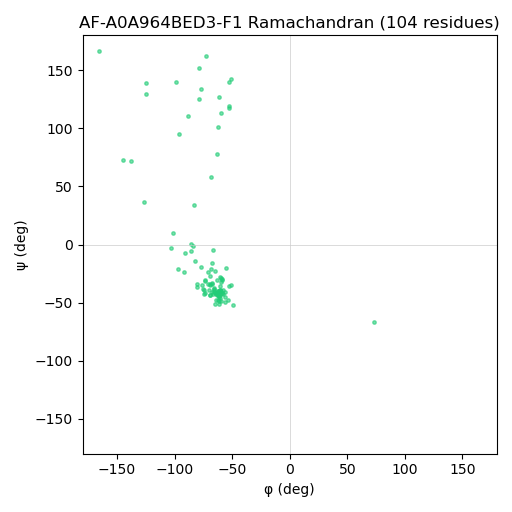 1 94 ? 14.233 -7.400 -23.221 1.00 61.50 94 GLU A C 1
ATOM 766 O O . GLU A 1 94 ? 13.828 -7.423 -22.056 1.00 61.50 94 GLU A O 1
ATOM 771 N N . ILE A 1 95 ? 14.426 -8.518 -23.926 1.00 59.44 95 ILE A N 1
ATOM 772 C CA . ILE A 1 95 ? 14.342 -9.853 -23.329 1.00 59.44 95 ILE A CA 1
ATOM 773 C C . ILE A 1 95 ? 15.401 -9.927 -22.227 1.00 59.44 95 ILE A C 1
ATOM 775 O O . ILE A 1 95 ? 16.601 -9.891 -22.502 1.00 59.44 95 ILE A O 1
ATOM 779 N N . ASP A 1 96 ? 14.959 -10.020 -20.971 1.00 63.69 96 ASP A N 1
ATOM 780 C CA . ASP A 1 96 ? 15.873 -10.175 -19.844 1.00 63.69 96 ASP A CA 1
ATOM 781 C C . ASP A 1 96 ? 16.650 -11.494 -20.010 1.00 63.69 96 ASP A C 1
ATOM 783 O O . ASP A 1 96 ? 16.018 -12.546 -20.148 1.00 63.69 96 ASP A O 1
ATOM 787 N N . PRO A 1 97 ? 17.995 -11.489 -19.956 1.00 63.72 97 PRO A N 1
ATOM 788 C CA . PRO A 1 97 ? 18.803 -12.705 -20.053 1.00 63.72 97 PRO A CA 1
ATOM 789 C C . PRO A 1 97 ? 18.442 -13.795 -19.029 1.00 63.72 97 PRO A C 1
ATOM 791 O O . PRO A 1 97 ? 18.765 -14.963 -19.223 1.00 63.72 97 PRO A O 1
ATOM 794 N N . ILE A 1 98 ? 17.774 -13.439 -17.923 1.00 64.50 98 ILE A N 1
ATOM 795 C CA . ILE A 1 98 ? 17.272 -14.418 -16.944 1.00 64.50 98 ILE A CA 1
ATOM 796 C C . ILE A 1 98 ? 16.049 -15.182 -17.482 1.00 64.50 98 ILE A C 1
ATOM 798 O O . ILE A 1 98 ? 15.864 -16.348 -17.148 1.00 64.50 98 ILE A O 1
ATOM 802 N N . LEU A 1 99 ? 15.229 -14.549 -18.326 1.00 61.88 99 LEU A N 1
ATOM 803 C CA . LEU A 1 99 ? 14.066 -15.167 -18.974 1.00 61.88 99 LEU A CA 1
ATOM 804 C C . LEU A 1 99 ? 14.460 -15.960 -20.231 1.00 61.88 99 LEU A C 1
ATOM 806 O O . LEU A 1 99 ? 13.681 -16.784 -20.700 1.00 61.88 99 LEU A O 1
ATOM 810 N N . SER A 1 100 ? 15.676 -15.773 -20.758 1.00 56.69 100 SER A N 1
ATOM 811 C CA . SER A 1 100 ? 16.188 -16.497 -21.928 1.00 56.69 100 SER A CA 1
ATOM 812 C C . SER A 1 100 ? 16.768 -17.875 -21.588 1.00 56.69 100 SER A C 1
ATOM 814 O O . SER A 1 100 ? 17.752 -18.294 -22.198 1.00 56.69 100 SER A O 1
ATOM 816 N N . ILE A 1 101 ? 16.210 -18.584 -20.600 1.00 52.75 101 ILE A N 1
ATOM 817 C CA . ILE A 1 101 ? 16.648 -19.945 -20.269 1.00 52.75 101 ILE A CA 1
ATOM 818 C C . ILE A 1 101 ? 16.404 -20.847 -21.481 1.00 52.75 101 ILE A C 1
ATOM 820 O O . ILE A 1 101 ? 15.289 -21.269 -21.771 1.00 52.75 101 ILE A O 1
ATOM 824 N N . THR A 1 102 ? 17.484 -21.105 -22.214 1.00 44.66 102 THR A N 1
ATOM 825 C CA . THR A 1 102 ? 17.543 -22.010 -23.351 1.00 44.66 102 THR A CA 1
ATOM 826 C C . THR A 1 102 ? 16.981 -23.371 -22.941 1.00 44.66 102 THR A C 1
ATOM 828 O O . THR A 1 102 ? 17.562 -24.059 -22.102 1.00 44.66 102 THR A O 1
ATOM 831 N N . THR A 1 103 ? 15.894 -23.802 -23.577 1.00 44.84 103 THR A N 1
ATOM 832 C CA . THR A 1 103 ? 15.345 -25.169 -23.536 1.00 44.84 103 THR A CA 1
ATOM 833 C C . THR A 1 103 ? 16.280 -26.163 -24.242 1.00 44.84 103 THR A C 1
ATOM 835 O O . THR A 1 103 ? 15.909 -26.822 -25.208 1.00 44.84 103 THR A O 1
ATOM 838 N N . LYS A 1 104 ? 17.539 -26.264 -23.797 1.00 41.22 104 LYS A N 1
ATOM 839 C CA . LYS A 1 104 ? 18.549 -27.171 -24.373 1.00 41.22 104 LYS A CA 1
ATOM 840 C C . LYS A 1 104 ? 19.203 -28.086 -23.338 1.00 41.22 104 LYS A C 1
ATOM 842 O O . LYS A 1 104 ? 20.390 -28.383 -23.429 1.00 41.22 104 LYS A O 1
ATOM 847 N N . ALA A 1 105 ? 18.416 -28.534 -22.368 1.00 40.31 105 ALA A N 1
ATOM 848 C CA . ALA A 1 105 ? 18.775 -29.637 -21.486 1.00 40.31 105 ALA A CA 1
ATOM 849 C C . ALA A 1 105 ? 17.516 -30.447 -21.137 1.00 40.31 105 ALA A C 1
ATOM 851 O O . ALA A 1 105 ? 16.982 -30.345 -20.036 1.00 40.31 105 ALA A O 1
ATOM 852 N N . ALA A 1 106 ? 17.032 -31.207 -22.118 1.00 34.81 106 ALA A N 1
ATOM 853 C CA . ALA A 1 106 ? 16.193 -32.386 -21.943 1.00 34.81 106 ALA A CA 1
ATOM 854 C C . ALA A 1 106 ? 16.627 -33.417 -22.989 1.00 34.81 106 ALA A C 1
ATOM 856 O O . ALA A 1 106 ? 16.915 -32.982 -24.131 1.00 34.81 106 ALA A O 1
#